Protein AF-A0A094I712-F1 (afdb_monomer_lite)

Foldseek 3Di:
DDFAFDAFPVLVVLLVVLCVPPPVRDPDDQDRGQDTDDQQRVLVLVCVLCVPDPVSDDGDPPDDTDPDDPVSNVVSQV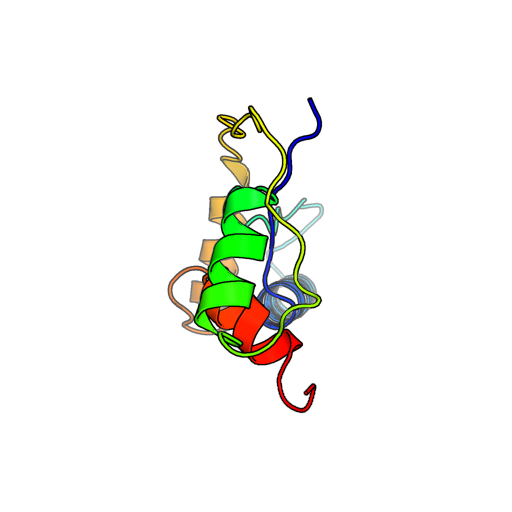SCCVPPVDHGGDDPSRRVNVVCPPPD

Sequence (104 aa):
MLVEWFVDVEDDARIHVAALLDPTLKLERIFAFAAPQNWTDVIGILRKLRPGNKLIPDPPEDEGRDLTEVTLSKRAEELLWSFFGKKGWTNLEASIAAGIEGTD

Structure (mmCIF, N/CA/C/O backbone):
data_AF-A0A094I712-F1
#
_entry.id   AF-A0A094I712-F1
#
loop_
_atom_site.group_PDB
_atom_site.id
_atom_site.type_symbol
_atom_site.label_atom_id
_atom_site.label_alt_id
_atom_site.label_comp_id
_atom_site.label_asym_id
_atom_site.label_entity_id
_atom_site.label_seq_id
_atom_site.pdbx_PDB_ins_code
_atom_site.Cartn_x
_atom_site.Cartn_y
_atom_site.Cartn_z
_atom_site.occupancy
_atom_site.B_iso_or_equiv
_atom_site.auth_seq_id
_atom_site.auth_comp_id
_atom_site.auth_asym_id
_atom_site.auth_atom_id
_atom_site.pdbx_PDB_model_num
ATOM 1 N N . MET A 1 1 ? 1.530 19.797 -6.242 1.00 47.72 1 MET A N 1
ATOM 2 C CA . MET A 1 1 ? 2.191 18.480 -6.181 1.00 47.72 1 MET A CA 1
ATOM 3 C C . MET A 1 1 ? 1.216 17.545 -5.514 1.00 47.72 1 MET A C 1
ATOM 5 O O . MET A 1 1 ? 0.823 17.828 -4.389 1.00 47.72 1 MET A O 1
ATOM 9 N N . LEU A 1 2 ? 0.717 16.557 -6.251 1.00 54.88 2 LEU A N 1
ATOM 10 C CA . LEU A 1 2 ? -0.160 15.545 -5.678 1.00 54.88 2 LEU A CA 1
ATOM 11 C C . LEU A 1 2 ? 0.711 14.594 -4.851 1.00 54.88 2 LEU A C 1
ATOM 13 O O . LEU A 1 2 ? 1.780 14.189 -5.293 1.00 54.88 2 LEU A O 1
ATOM 17 N N . VAL A 1 3 ? 0.268 14.350 -3.626 1.00 59.00 3 VAL A N 1
ATOM 18 C CA . VAL A 1 3 ? 0.802 13.370 -2.674 1.00 59.00 3 VAL A CA 1
ATOM 19 C C . VAL A 1 3 ? 0.423 11.990 -3.210 1.00 59.00 3 VAL A C 1
ATOM 21 O O . VAL A 1 3 ? -0.770 11.738 -3.384 1.00 59.00 3 VAL A O 1
ATOM 24 N N . GLU A 1 4 ? 1.393 11.116 -3.484 1.00 84.50 4 GLU A N 1
ATOM 25 C CA . GLU A 1 4 ? 1.125 9.752 -3.958 1.00 84.50 4 GLU A CA 1
ATOM 26 C C . GLU A 1 4 ? 1.683 8.729 -2.966 1.00 84.50 4 GLU A C 1
ATOM 28 O O . GLU A 1 4 ? 2.881 8.481 -2.862 1.00 84.50 4 GLU A O 1
ATOM 33 N N . TRP A 1 5 ? 0.774 8.143 -2.195 1.00 93.38 5 TRP A N 1
ATOM 34 C CA . TRP A 1 5 ? 1.040 7.010 -1.320 1.00 93.38 5 TRP A CA 1
ATOM 35 C C . TRP A 1 5 ? 0.294 5.804 -1.862 1.00 93.38 5 TRP A C 1
ATOM 37 O O . TRP A 1 5 ? -0.795 5.950 -2.419 1.00 93.38 5 TRP A O 1
ATOM 47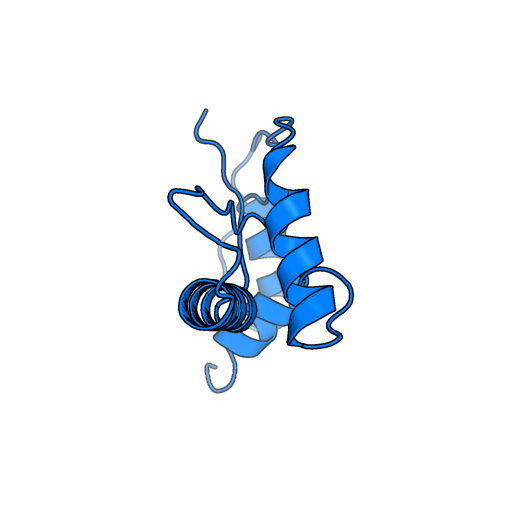 N N . PHE A 1 6 ? 0.857 4.617 -1.671 1.00 95.56 6 PHE A N 1
ATOM 48 C CA . PHE A 1 6 ? 0.160 3.375 -1.986 1.00 95.56 6 PHE A CA 1
ATOM 49 C C . PHE A 1 6 ? -0.284 2.656 -0.715 1.00 95.56 6 PHE A C 1
ATOM 51 O O . PHE A 1 6 ? 0.185 2.932 0.393 1.00 95.56 6 PHE A O 1
ATOM 58 N N . VAL A 1 7 ? -1.166 1.686 -0.912 1.00 97.62 7 VAL A N 1
ATOM 59 C CA . VAL A 1 7 ? -1.463 0.630 0.045 1.00 97.62 7 VAL A CA 1
ATOM 60 C C . VAL A 1 7 ? -1.752 -0.643 -0.733 1.00 97.62 7 VAL A C 1
ATOM 62 O O . VAL A 1 7 ? -2.306 -0.598 -1.831 1.00 97.62 7 VAL A O 1
ATOM 65 N N . ASP A 1 8 ? -1.336 -1.774 -0.179 1.00 98.44 8 ASP A N 1
ATOM 66 C CA . ASP A 1 8 ? -1.678 -3.078 -0.727 1.00 98.44 8 ASP A CA 1
ATOM 67 C C . ASP A 1 8 ? -3.152 -3.414 -0.460 1.00 98.44 8 ASP A C 1
ATOM 69 O O . ASP A 1 8 ? -3.663 -3.179 0.637 1.00 98.44 8 ASP A O 1
ATOM 73 N N . VAL A 1 9 ? -3.837 -3.982 -1.454 1.00 97.69 9 VAL A N 1
ATOM 74 C CA . VAL A 1 9 ? -5.286 -4.227 -1.380 1.00 97.69 9 VAL A CA 1
ATOM 75 C C . VAL A 1 9 ? -5.670 -5.202 -0.265 1.00 97.69 9 VAL A C 1
ATOM 77 O O . VAL A 1 9 ? -6.730 -5.051 0.343 1.00 97.69 9 VAL A O 1
ATOM 80 N N . GLU A 1 10 ? -4.822 -6.182 0.058 1.00 98.25 10 GLU A N 1
ATOM 81 C CA . GLU A 1 10 ? -5.125 -7.095 1.158 1.00 98.25 10 GLU A CA 1
ATOM 82 C C . GLU A 1 10 ? -4.939 -6.423 2.519 1.00 98.25 10 GLU A C 1
ATOM 84 O O . GLU A 1 10 ? -5.674 -6.720 3.461 1.00 98.25 10 GLU A O 1
ATOM 89 N N . ASP A 1 11 ? -3.962 -5.526 2.645 1.00 98.25 11 ASP A N 1
ATOM 90 C CA . ASP A 1 11 ? -3.760 -4.755 3.871 1.00 98.25 11 ASP A CA 1
ATOM 91 C C . ASP A 1 11 ? -4.903 -3.763 4.101 1.00 98.25 11 ASP A C 1
ATOM 93 O O . ASP A 1 11 ? -5.410 -3.676 5.222 1.00 98.25 11 ASP A O 1
ATOM 97 N N . ASP A 1 12 ? -5.384 -3.101 3.048 1.00 98.12 12 ASP A N 1
ATOM 98 C CA . ASP A 1 12 ? -6.577 -2.253 3.129 1.00 98.12 12 ASP A CA 1
ATOM 99 C C . ASP A 1 12 ? -7.826 -3.066 3.518 1.00 98.12 12 ASP A C 1
ATOM 101 O O . ASP A 1 12 ? -8.585 -2.677 4.413 1.00 98.12 12 ASP A O 1
ATOM 105 N N . ALA A 1 13 ? -8.007 -4.261 2.944 1.00 98.31 13 ALA A N 1
ATOM 106 C CA . ALA A 1 13 ? -9.097 -5.161 3.322 1.00 98.31 13 ALA A CA 1
ATOM 107 C C . ALA A 1 13 ? -9.013 -5.596 4.797 1.00 98.31 13 ALA A C 1
ATOM 109 O O . ALA A 1 13 ? -10.020 -5.574 5.512 1.00 98.31 13 ALA A O 1
ATOM 110 N N . ARG A 1 14 ? -7.816 -5.948 5.287 1.00 98.12 14 ARG A N 1
ATOM 111 C CA . ARG A 1 14 ? -7.582 -6.279 6.704 1.00 98.12 14 ARG A CA 1
ATOM 112 C C . ARG A 1 14 ? -7.968 -5.118 7.614 1.00 98.12 14 ARG A C 1
ATOM 114 O O . ARG A 1 14 ? -8.634 -5.340 8.623 1.00 98.12 14 ARG A O 1
ATOM 121 N N . ILE A 1 15 ? -7.619 -3.888 7.248 1.00 97.69 15 ILE A N 1
ATOM 122 C CA . ILE A 1 15 ? -7.976 -2.694 8.024 1.00 97.69 15 ILE A CA 1
ATOM 123 C C . ILE A 1 15 ? -9.488 -2.517 8.111 1.00 97.69 15 ILE A C 1
ATOM 125 O O . ILE A 1 15 ? -10.001 -2.283 9.203 1.00 97.69 15 ILE A O 1
ATOM 129 N N . HIS A 1 16 ? -10.215 -2.689 7.007 1.00 97.81 16 HIS A N 1
ATOM 130 C CA . HIS A 1 16 ? -11.678 -2.623 7.021 1.00 97.81 16 HIS A CA 1
ATOM 131 C C . HIS A 1 16 ? -12.297 -3.700 7.923 1.00 97.81 16 HIS A C 1
ATOM 133 O O . HIS A 1 16 ? -13.237 -3.420 8.668 1.00 97.81 16 HIS A O 1
ATOM 139 N N . VAL A 1 17 ? -11.750 -4.919 7.912 1.00 98.06 17 VAL A N 1
ATOM 140 C CA . VAL A 1 17 ? -12.197 -6.004 8.798 1.00 98.06 17 VAL A CA 1
ATOM 141 C C . VAL A 1 17 ? -11.908 -5.681 10.268 1.00 98.06 17 VAL A C 1
ATOM 143 O O . VAL A 1 17 ? -12.792 -5.857 11.104 1.00 98.06 17 VAL A O 1
ATOM 146 N N . ALA A 1 18 ? -10.721 -5.163 10.597 1.00 96.62 18 ALA A N 1
ATOM 147 C CA . ALA A 1 18 ? -10.401 -4.723 11.956 1.00 96.62 18 ALA A CA 1
ATOM 148 C C . ALA A 1 18 ? -11.326 -3.583 12.413 1.00 96.62 18 ALA A C 1
ATOM 150 O O . ALA A 1 18 ? -11.883 -3.647 13.504 1.00 96.62 18 ALA A O 1
ATOM 151 N N . ALA A 1 19 ? -11.564 -2.589 11.552 1.00 95.44 19 ALA A N 1
ATOM 152 C CA . ALA A 1 19 ? -12.468 -1.471 11.817 1.00 95.44 19 ALA A CA 1
ATOM 153 C C . ALA A 1 19 ? -13.910 -1.915 12.095 1.00 95.44 19 ALA A C 1
ATOM 155 O O . ALA A 1 19 ? -14.591 -1.319 12.926 1.00 95.44 19 ALA A O 1
ATOM 156 N N . LEU A 1 20 ? -14.371 -2.965 11.413 1.00 96.56 20 LEU A N 1
ATOM 157 C CA . LEU A 1 20 ? -15.703 -3.528 11.609 1.00 96.56 20 LEU A CA 1
ATOM 158 C C . LEU A 1 20 ? -15.823 -4.328 12.915 1.00 96.56 20 LEU A C 1
ATOM 160 O O . LEU A 1 20 ? -16.883 -4.323 13.540 1.00 96.56 20 LEU A O 1
ATOM 164 N N . LEU A 1 21 ? -14.772 -5.058 13.292 1.00 96.94 21 LEU A N 1
ATOM 165 C CA . LEU A 1 21 ? -14.823 -6.047 14.371 1.00 96.94 21 LEU A CA 1
ATOM 166 C C . LEU A 1 21 ? -14.299 -5.536 15.716 1.00 96.94 21 LEU A C 1
ATOM 168 O O . LEU A 1 21 ? -14.643 -6.124 16.741 1.00 96.94 21 LEU A O 1
ATOM 172 N N . ASP A 1 22 ? -13.492 -4.476 15.747 1.00 94.94 22 ASP A N 1
ATOM 173 C CA . ASP A 1 22 ? -12.996 -3.891 16.992 1.00 94.94 22 ASP A CA 1
ATOM 174 C C . ASP A 1 22 ? -14.069 -3.005 17.651 1.00 94.94 22 ASP A C 1
ATOM 176 O O . ASP A 1 22 ? -14.334 -1.894 17.183 1.00 94.94 22 ASP A O 1
ATOM 180 N N . PRO A 1 23 ? -14.667 -3.419 18.785 1.00 93.88 23 PRO A N 1
ATOM 181 C CA . PRO A 1 23 ? -15.684 -2.612 19.456 1.00 93.88 23 PRO A CA 1
ATOM 182 C C . PRO A 1 23 ? -15.122 -1.318 20.071 1.00 93.88 23 PRO A C 1
ATOM 184 O O . PRO A 1 23 ? -15.899 -0.461 20.513 1.00 93.88 23 PRO A O 1
ATOM 187 N N . THR A 1 24 ? -13.795 -1.181 20.158 1.00 93.44 24 THR A N 1
ATOM 188 C CA . THR A 1 24 ? -13.119 0.012 20.680 1.00 93.44 24 THR A CA 1
ATOM 189 C C . THR A 1 24 ? -12.966 1.108 19.626 1.00 93.44 24 THR A C 1
ATOM 191 O O . THR A 1 24 ? -12.866 2.279 19.995 1.00 93.44 24 THR A O 1
ATOM 194 N N . LEU A 1 25 ? -13.036 0.768 18.334 1.00 93.06 25 LEU A N 1
ATOM 195 C CA . LEU A 1 25 ? -12.944 1.723 17.232 1.00 93.06 25 LEU A CA 1
ATOM 196 C C . LEU A 1 25 ? -14.279 2.442 17.024 1.00 93.06 25 LEU A C 1
ATOM 198 O O . LEU A 1 25 ? -15.282 1.851 16.626 1.00 93.06 25 LEU A O 1
ATOM 202 N N . LYS A 1 26 ? -14.308 3.750 17.303 1.00 93.38 26 LYS A N 1
ATOM 203 C CA . LYS A 1 26 ? -15.512 4.582 17.167 1.00 93.38 26 LYS A CA 1
ATOM 204 C C . LYS A 1 26 ? -15.161 5.952 16.610 1.00 93.38 26 LYS A C 1
ATOM 206 O O . LYS A 1 26 ? -14.375 6.672 17.214 1.00 93.38 26 LYS A O 1
ATOM 211 N N . LEU A 1 27 ? -15.811 6.325 15.502 1.00 93.31 27 LEU A N 1
ATOM 212 C CA . LEU A 1 27 ? -15.655 7.637 14.852 1.00 93.31 27 LEU A CA 1
ATOM 213 C C . LEU A 1 27 ? -14.188 7.984 14.526 1.00 93.31 27 LEU A C 1
ATOM 215 O O . LEU A 1 27 ? -13.787 9.146 14.573 1.00 93.31 27 LEU A O 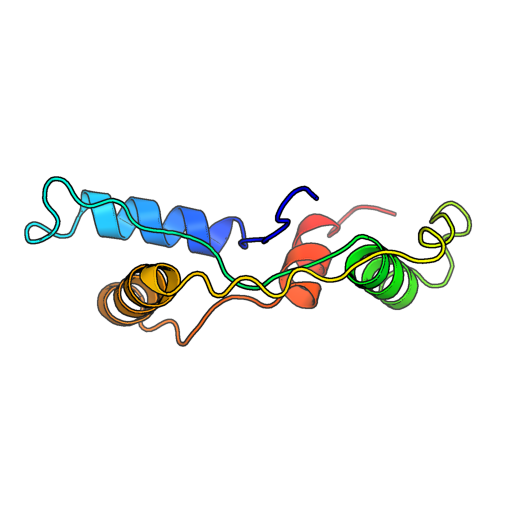1
ATOM 219 N N . GLU A 1 28 ? -13.390 6.972 14.196 1.00 94.62 28 GLU A N 1
ATOM 220 C CA . GLU A 1 28 ? -11.965 7.113 13.918 1.00 94.62 28 GLU A CA 1
ATOM 221 C C . GLU A 1 28 ? -11.703 7.116 12.409 1.00 94.62 28 GLU A C 1
ATOM 223 O O . GLU A 1 28 ? -12.312 6.359 11.653 1.00 94.62 28 GLU A O 1
ATOM 228 N N . ARG A 1 29 ? -10.781 7.972 11.961 1.00 94.75 29 ARG A N 1
ATOM 229 C CA . ARG A 1 29 ? -10.261 7.942 10.591 1.00 94.75 29 ARG A CA 1
ATOM 230 C C . ARG A 1 29 ? -8.965 7.145 10.591 1.00 94.75 29 ARG A C 1
ATOM 232 O O . ARG A 1 29 ? -7.979 7.603 11.161 1.00 94.75 29 ARG A O 1
ATOM 239 N N . ILE A 1 30 ? -8.970 5.996 9.928 1.00 95.81 30 ILE A N 1
ATOM 240 C CA . ILE A 1 30 ? -7.805 5.115 9.828 1.00 95.81 30 ILE A CA 1
ATOM 241 C C . ILE A 1 30 ? -7.121 5.379 8.488 1.00 95.81 30 ILE A C 1
ATOM 243 O O . ILE A 1 30 ? -7.746 5.298 7.433 1.00 95.81 30 ILE A O 1
ATOM 247 N N . PHE A 1 31 ? -5.845 5.750 8.535 1.00 95.75 31 PHE A N 1
ATOM 248 C CA . PHE A 1 31 ? -5.079 6.135 7.357 1.00 95.75 31 PHE A CA 1
ATOM 249 C C . PHE A 1 31 ? -4.307 4.915 6.850 1.00 95.75 31 PHE A C 1
ATOM 251 O O . PHE A 1 31 ? -3.207 4.638 7.312 1.00 95.75 31 PHE A O 1
ATOM 258 N N . ALA A 1 32 ? -4.875 4.205 5.877 1.00 96.19 32 ALA A N 1
ATOM 259 C CA . ALA A 1 32 ? -4.222 3.091 5.195 1.00 96.19 32 ALA A CA 1
ATOM 260 C C . ALA A 1 32 ? -3.182 3.601 4.173 1.00 96.19 32 ALA A C 1
ATOM 262 O O . ALA A 1 32 ? -3.418 3.605 2.972 1.00 96.19 32 ALA A O 1
ATOM 263 N N . PHE A 1 33 ? -2.058 4.122 4.668 1.00 95.94 33 PHE A N 1
ATOM 264 C CA . PHE A 1 33 ? -0.997 4.750 3.872 1.00 95.94 33 PHE A CA 1
ATOM 265 C C . PHE A 1 33 ? 0.318 4.005 4.130 1.00 95.94 33 PHE A C 1
ATOM 267 O O . PHE A 1 33 ? 0.963 4.248 5.149 1.00 95.94 33 PHE A O 1
ATOM 274 N N . ALA A 1 34 ? 0.718 3.098 3.233 1.00 96.12 34 ALA A N 1
ATOM 275 C CA . ALA A 1 34 ? 1.852 2.204 3.471 1.00 96.12 34 ALA A CA 1
ATOM 276 C C . ALA A 1 34 ? 3.207 2.909 3.338 1.00 96.12 34 ALA A C 1
ATOM 278 O O . ALA A 1 34 ? 4.029 2.881 4.253 1.00 96.12 34 ALA A O 1
ATOM 279 N N . ALA A 1 35 ? 3.444 3.542 2.190 1.00 94.38 35 ALA A N 1
ATOM 280 C CA . ALA A 1 35 ? 4.630 4.351 1.934 1.00 94.38 35 ALA A CA 1
ATOM 281 C C . ALA A 1 35 ? 4.402 5.296 0.736 1.00 94.38 35 ALA A C 1
ATOM 283 O O . ALA A 1 35 ? 3.525 5.030 -0.096 1.00 94.38 35 ALA A O 1
ATOM 284 N N . PRO A 1 36 ? 5.178 6.392 0.633 1.00 93.62 36 PRO A N 1
ATOM 285 C CA . PRO A 1 36 ? 5.171 7.250 -0.545 1.00 93.62 36 PRO A CA 1
ATOM 286 C C . PRO A 1 36 ? 5.762 6.505 -1.748 1.00 93.62 36 PRO A C 1
ATOM 288 O O . PRO A 1 36 ? 6.731 5.752 -1.607 1.00 93.62 36 PRO A O 1
ATOM 291 N N . GLN A 1 37 ? 5.200 6.745 -2.928 1.00 92.50 37 GLN A N 1
ATOM 292 C CA . GLN A 1 37 ? 5.656 6.191 -4.202 1.00 92.50 37 GLN A CA 1
ATOM 293 C C . GLN A 1 37 ? 5.663 7.270 -5.287 1.00 92.50 37 GLN A C 1
ATOM 295 O O . GLN A 1 37 ? 5.097 8.348 -5.106 1.00 92.50 37 GLN A O 1
ATOM 300 N N . ASN A 1 38 ? 6.327 6.980 -6.398 1.00 92.75 38 ASN A N 1
ATOM 301 C CA . ASN A 1 38 ? 6.209 7.748 -7.629 1.00 92.75 38 ASN A CA 1
ATOM 302 C C . ASN A 1 38 ? 6.307 6.819 -8.855 1.00 92.75 38 ASN A C 1
ATOM 304 O O . ASN A 1 38 ? 6.621 5.627 -8.729 1.00 92.75 38 ASN A O 1
ATOM 308 N N . TRP A 1 39 ? 6.073 7.347 -10.058 1.00 93.50 39 TRP A N 1
ATOM 309 C CA . TRP A 1 39 ? 6.111 6.540 -11.278 1.00 93.50 39 TRP A CA 1
ATOM 310 C C . TRP A 1 39 ? 7.489 5.960 -11.564 1.00 93.50 39 TRP A C 1
ATOM 312 O O . TRP A 1 39 ? 7.577 4.865 -12.117 1.00 93.50 39 TRP A O 1
ATOM 322 N N . THR A 1 40 ? 8.559 6.637 -11.156 1.00 94.44 40 THR A N 1
ATOM 323 C CA . THR A 1 40 ? 9.929 6.126 -11.242 1.00 94.44 40 THR A CA 1
ATOM 324 C C . THR A 1 40 ? 10.082 4.821 -10.458 1.00 94.44 40 THR A C 1
ATOM 326 O O . THR A 1 40 ? 10.604 3.844 -11.003 1.00 94.44 40 THR A O 1
ATOM 329 N N . ASP A 1 41 ? 9.571 4.768 -9.224 1.00 95.19 41 ASP A N 1
ATOM 330 C CA . ASP A 1 41 ? 9.570 3.566 -8.385 1.00 95.19 41 ASP A CA 1
ATOM 331 C C . ASP A 1 41 ? 8.738 2.445 -9.051 1.00 95.19 41 ASP A C 1
ATOM 333 O O . ASP A 1 41 ? 9.223 1.321 -9.222 1.00 95.19 41 ASP A O 1
ATOM 337 N N . VAL A 1 42 ? 7.515 2.753 -9.506 1.00 95.94 42 VAL A N 1
ATOM 338 C CA . VAL A 1 42 ? 6.592 1.787 -10.140 1.00 95.94 42 VAL A CA 1
ATOM 339 C C . VAL A 1 42 ? 7.163 1.212 -11.440 1.00 95.94 42 VAL A C 1
ATOM 341 O O . VAL A 1 42 ? 7.202 -0.006 -11.621 1.00 95.94 42 VAL A O 1
ATOM 344 N N . ILE A 1 43 ? 7.637 2.063 -12.351 1.00 96.69 43 ILE A N 1
ATOM 345 C CA . ILE A 1 43 ? 8.203 1.656 -13.646 1.00 96.69 43 ILE A CA 1
ATOM 346 C C . ILE A 1 43 ? 9.489 0.855 -13.442 1.00 96.69 43 ILE A C 1
ATOM 348 O O . ILE A 1 43 ? 9.692 -0.158 -14.117 1.00 96.69 43 ILE A O 1
ATOM 352 N N . GLY A 1 44 ? 10.340 1.257 -12.494 1.00 96.69 44 GLY A N 1
ATOM 353 C CA . GLY A 1 44 ? 11.545 0.512 -12.131 1.00 96.69 44 GLY A CA 1
ATOM 354 C C . GLY A 1 44 ? 11.224 -0.911 -11.669 1.00 96.69 44 GLY A C 1
ATOM 355 O O . GLY A 1 44 ? 11.834 -1.873 -12.147 1.00 96.69 44 GLY A O 1
ATOM 356 N N . ILE A 1 45 ? 10.217 -1.060 -10.805 1.00 97.81 45 ILE A N 1
ATOM 357 C CA . ILE A 1 45 ? 9.726 -2.363 -10.343 1.00 97.81 45 ILE A CA 1
ATOM 358 C C . ILE A 1 45 ? 9.153 -3.180 -11.507 1.00 97.81 45 ILE A C 1
ATOM 360 O O . ILE A 1 45 ? 9.530 -4.339 -11.680 1.00 97.81 45 ILE A O 1
ATOM 364 N N . LEU A 1 46 ? 8.297 -2.598 -12.350 1.00 97.31 46 LEU A N 1
ATOM 365 C CA . LEU A 1 46 ? 7.710 -3.305 -13.494 1.00 97.31 46 LEU A CA 1
ATOM 366 C C . LEU A 1 46 ? 8.784 -3.807 -14.469 1.00 97.31 46 LEU A C 1
ATOM 368 O O . LEU A 1 46 ? 8.732 -4.959 -14.897 1.00 97.31 46 LEU A O 1
ATOM 372 N N . ARG A 1 47 ? 9.804 -2.994 -14.770 1.00 96.81 47 ARG A N 1
ATOM 373 C CA . ARG A 1 47 ? 10.942 -3.398 -15.618 1.00 96.81 47 ARG A CA 1
ATOM 374 C C . ARG A 1 47 ? 11.761 -4.519 -14.987 1.00 96.81 47 ARG A C 1
ATOM 376 O O . ARG A 1 47 ? 12.183 -5.430 -15.694 1.00 96.81 47 ARG A O 1
ATOM 383 N N . LYS A 1 48 ? 11.957 -4.487 -13.667 1.00 97.25 48 LYS A N 1
ATOM 384 C CA . LYS A 1 48 ? 12.614 -5.571 -12.922 1.00 97.25 48 LYS A CA 1
ATOM 385 C C . LYS A 1 48 ? 11.811 -6.874 -13.001 1.00 97.25 48 LYS A C 1
ATOM 387 O O . LYS A 1 48 ? 12.398 -7.932 -13.207 1.00 97.25 48 LYS A O 1
ATOM 392 N N . LEU A 1 49 ? 10.487 -6.801 -12.859 1.00 96.81 49 LEU A N 1
ATOM 393 C CA . LEU A 1 49 ? 9.587 -7.961 -12.860 1.00 96.81 49 LEU A CA 1
ATOM 394 C C . LEU A 1 49 ? 9.269 -8.500 -14.266 1.00 96.81 49 LEU A C 1
ATOM 396 O O . LEU A 1 49 ? 8.881 -9.662 -14.402 1.00 96.81 49 LEU A O 1
ATOM 400 N N . ARG A 1 50 ? 9.407 -7.676 -15.312 1.00 95.81 50 ARG A N 1
ATOM 401 C CA . ARG A 1 50 ? 9.145 -8.015 -16.723 1.00 95.81 50 ARG A CA 1
ATOM 402 C C . ARG A 1 50 ? 10.228 -7.432 -17.649 1.00 95.81 50 ARG A C 1
ATOM 404 O O . ARG A 1 50 ? 9.925 -6.615 -18.518 1.00 95.81 50 ARG A O 1
ATOM 411 N N . PRO A 1 51 ? 11.493 -7.883 -17.546 1.00 94.81 51 PRO A N 1
ATOM 412 C CA . PRO A 1 51 ? 12.614 -7.283 -18.282 1.00 94.81 51 PRO A CA 1
ATOM 413 C C . PRO A 1 51 ? 12.507 -7.409 -19.811 1.00 94.81 51 PRO A C 1
ATOM 415 O O . PRO A 1 51 ? 13.149 -6.657 -20.540 1.00 94.81 51 PRO A O 1
ATOM 418 N N . GLY A 1 52 ? 11.706 -8.354 -20.315 1.00 94.06 52 GLY A N 1
ATOM 419 C CA . GLY A 1 52 ? 11.457 -8.531 -21.749 1.00 94.06 52 GLY A CA 1
ATOM 420 C C . GLY A 1 52 ? 10.344 -7.648 -22.324 1.00 94.06 52 GLY A C 1
ATOM 421 O O . GLY A 1 52 ? 10.208 -7.572 -23.547 1.00 94.06 52 GLY A O 1
ATOM 422 N N . ASN A 1 53 ? 9.545 -6.986 -21.480 1.00 94.31 53 ASN A N 1
ATOM 423 C CA . ASN A 1 53 ? 8.397 -6.209 -21.930 1.00 94.31 53 ASN A CA 1
ATOM 424 C C . ASN A 1 53 ? 8.831 -4.800 -22.372 1.00 94.31 53 ASN A C 1
ATOM 426 O O . ASN A 1 53 ? 9.047 -3.900 -21.563 1.00 94.31 53 ASN A O 1
ATOM 430 N N . LYS A 1 54 ? 8.927 -4.610 -23.693 1.00 94.69 54 LYS A N 1
ATOM 431 C CA . LYS A 1 54 ? 9.322 -3.340 -24.330 1.00 94.69 54 LYS A CA 1
ATOM 432 C C . LYS A 1 54 ? 8.220 -2.275 -24.341 1.00 94.69 54 LYS A C 1
ATOM 434 O O . LYS A 1 54 ? 8.474 -1.169 -24.805 1.00 94.69 54 LYS A O 1
ATOM 439 N N . LEU A 1 55 ? 7.008 -2.608 -23.894 1.00 95.25 55 LEU A N 1
ATOM 440 C CA . LEU A 1 55 ? 5.883 -1.673 -23.828 1.00 95.25 55 LEU A CA 1
ATOM 441 C C . LEU A 1 55 ? 5.886 -0.854 -22.532 1.00 95.25 55 LEU A C 1
ATOM 443 O O . LEU A 1 55 ? 5.141 0.117 -22.439 1.00 95.25 55 LEU A O 1
ATOM 447 N N . ILE A 1 56 ? 6.713 -1.222 -21.545 1.00 95.75 56 ILE A N 1
ATOM 448 C CA . ILE A 1 56 ? 6.849 -0.455 -20.305 1.00 95.75 56 ILE A CA 1
ATOM 449 C C . ILE A 1 56 ? 7.586 0.862 -20.621 1.00 95.75 56 ILE A C 1
ATOM 451 O O . ILE A 1 56 ? 8.769 0.817 -20.989 1.00 95.75 56 ILE A O 1
ATOM 455 N N . PRO A 1 57 ? 6.924 2.028 -20.477 1.00 95.62 57 PRO A N 1
ATOM 456 C CA . PRO A 1 57 ? 7.490 3.316 -20.865 1.00 95.62 57 PRO A CA 1
ATOM 457 C C . PRO A 1 57 ? 8.682 3.699 -19.985 1.00 95.62 57 PRO A C 1
ATOM 459 O O . PRO A 1 57 ? 8.928 3.092 -18.940 1.00 95.62 57 PRO A O 1
ATOM 462 N N . ASP A 1 58 ? 9.439 4.701 -20.426 1.00 95.25 58 ASP A N 1
ATOM 463 C CA . ASP A 1 58 ? 10.437 5.341 -19.573 1.00 95.25 58 ASP A CA 1
ATOM 464 C C . ASP A 1 58 ? 9.763 6.126 -18.441 1.00 95.25 58 ASP A C 1
ATOM 466 O O . ASP A 1 58 ? 8.649 6.632 -18.622 1.00 95.25 58 ASP A O 1
ATOM 470 N N . PRO A 1 59 ? 10.403 6.203 -17.261 1.00 92.69 59 PRO A N 1
ATOM 471 C CA . PRO A 1 59 ? 9.891 7.019 -16.174 1.00 92.69 59 PRO A CA 1
ATOM 472 C C . PRO A 1 59 ? 9.900 8.508 -16.554 1.00 92.69 59 PRO A C 1
ATOM 474 O O . PRO A 1 59 ? 10.724 8.917 -17.378 1.00 92.69 59 PRO A O 1
ATOM 477 N N . PRO A 1 60 ? 9.007 9.328 -15.970 1.00 91.00 60 PRO A N 1
ATOM 478 C CA . PRO A 1 60 ? 9.023 10.771 -16.185 1.00 91.00 60 PRO A CA 1
ATOM 479 C C . PRO A 1 60 ? 10.377 11.390 -15.811 1.00 91.00 60 PRO A C 1
ATOM 481 O O . PRO A 1 60 ? 10.986 11.016 -14.808 1.00 91.00 60 PRO A O 1
ATOM 484 N N . GLU A 1 61 ? 10.835 12.365 -16.597 1.00 89.69 61 GLU A N 1
ATOM 485 C CA . GLU A 1 61 ? 12.008 13.168 -16.241 1.00 89.69 61 GLU A CA 1
ATOM 486 C C . GLU A 1 61 ? 11.679 14.103 -15.064 1.00 89.69 61 GLU A C 1
ATOM 488 O O . GLU A 1 61 ? 10.567 14.627 -14.970 1.00 89.69 61 GLU A O 1
ATOM 493 N N . ASP A 1 62 ? 12.651 14.306 -14.168 1.00 86.12 62 ASP A N 1
ATOM 494 C CA . ASP A 1 62 ? 12.566 15.216 -13.015 1.00 86.12 62 ASP A CA 1
ATOM 495 C C . ASP A 1 62 ? 11.349 14.995 -12.095 1.00 86.12 62 ASP A C 1
ATOM 497 O O . ASP A 1 62 ? 10.784 15.935 -11.522 1.00 86.12 62 ASP A O 1
ATOM 501 N N . GLU A 1 63 ? 10.940 13.737 -11.917 1.00 87.88 63 GLU A N 1
ATOM 502 C CA . GLU A 1 63 ? 9.831 13.406 -11.030 1.00 87.88 63 GLU A CA 1
ATOM 503 C C . GLU A 1 63 ? 10.173 13.715 -9.561 1.00 87.88 63 GLU A C 1
ATOM 505 O O . GLU A 1 63 ? 11.117 13.176 -8.976 1.00 87.88 63 GLU A O 1
ATOM 510 N N . GLY A 1 64 ? 9.379 14.594 -8.946 1.00 84.88 64 GLY A N 1
ATOM 511 C CA . GLY A 1 64 ? 9.508 14.923 -7.530 1.00 84.88 64 GLY A CA 1
ATOM 512 C C . GLY A 1 64 ? 9.200 13.729 -6.623 1.00 84.88 64 GLY A C 1
ATOM 513 O O . GLY A 1 64 ? 8.492 12.796 -7.002 1.00 84.88 64 GLY A O 1
ATOM 514 N N . ARG A 1 65 ? 9.702 13.778 -5.386 1.00 86.12 65 ARG A N 1
ATOM 515 C CA . ARG A 1 65 ? 9.352 12.806 -4.345 1.00 86.12 65 ARG A CA 1
ATOM 516 C C . ARG A 1 65 ? 8.477 13.457 -3.292 1.00 86.12 65 ARG A C 1
ATOM 518 O O . ARG A 1 65 ? 8.742 14.581 -2.868 1.00 86.12 65 ARG A O 1
ATOM 525 N N . ASP A 1 66 ? 7.459 12.728 -2.855 1.00 83.94 66 ASP A N 1
ATOM 526 C CA . ASP A 1 66 ? 6.681 13.144 -1.702 1.00 83.94 66 ASP A CA 1
ATOM 527 C C . ASP A 1 66 ? 7.526 13.029 -0.425 1.00 83.94 66 ASP A C 1
ATOM 529 O O . ASP A 1 66 ? 8.087 11.976 -0.117 1.00 83.94 66 ASP A O 1
ATOM 533 N N . LEU A 1 67 ? 7.634 14.144 0.295 1.00 85.81 67 LEU A N 1
ATOM 534 C CA . LEU A 1 67 ? 8.352 14.265 1.566 1.00 85.81 67 LEU A CA 1
ATOM 535 C C . LEU A 1 67 ? 7.391 14.402 2.754 1.00 85.81 67 LEU A C 1
ATOM 537 O O . LEU A 1 67 ? 7.824 14.645 3.880 1.00 85.81 67 LEU A O 1
ATOM 541 N N . THR A 1 68 ? 6.086 14.298 2.503 1.00 88.25 68 THR A N 1
ATOM 542 C CA . THR A 1 68 ? 5.055 14.355 3.534 1.00 88.25 68 THR A CA 1
ATOM 543 C C . THR A 1 68 ? 5.192 13.157 4.459 1.00 88.25 68 THR A C 1
ATOM 545 O O . THR A 1 68 ? 5.376 12.031 4.009 1.00 88.25 68 THR A O 1
ATOM 548 N N . GLU A 1 69 ? 5.040 13.384 5.759 1.00 87.38 69 GLU A N 1
ATOM 549 C CA . GLU A 1 69 ? 4.923 12.316 6.746 1.00 87.38 69 GLU A CA 1
ATOM 550 C C . GLU A 1 69 ? 3.454 12.168 7.163 1.00 87.38 69 GLU A C 1
ATOM 552 O O . GLU A 1 69 ? 2.869 13.070 7.768 1.00 87.38 69 GLU A O 1
ATOM 557 N N . VAL A 1 70 ? 2.836 11.024 6.850 1.00 90.44 70 VAL A 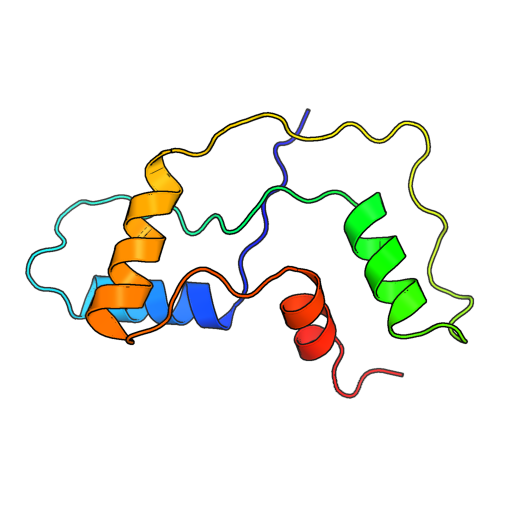N 1
ATOM 558 C CA . VAL A 1 70 ? 1.460 10.714 7.270 1.00 90.44 70 VAL A CA 1
ATOM 559 C C . VAL A 1 70 ? 1.500 10.022 8.631 1.00 90.44 70 VAL A C 1
ATOM 561 O O . VAL A 1 70 ? 1.366 8.807 8.743 1.00 90.44 70 VAL A O 1
ATOM 564 N N . THR A 1 71 ? 1.675 10.803 9.697 1.00 89.25 71 THR A N 1
ATOM 565 C CA . THR A 1 71 ? 1.819 10.284 11.075 1.00 89.25 71 THR A CA 1
ATOM 566 C C . THR A 1 71 ? 0.637 9.425 11.544 1.00 89.25 71 THR A C 1
ATOM 568 O O . THR A 1 71 ? 0.809 8.531 12.372 1.00 89.25 71 THR A O 1
ATOM 571 N N . LEU A 1 72 ? -0.559 9.643 10.983 1.00 92.06 72 LEU A N 1
ATOM 572 C CA . LEU A 1 72 ? -1.765 8.857 11.269 1.00 92.06 72 LEU A CA 1
ATOM 573 C C . LEU A 1 72 ? -1.731 7.432 10.680 1.00 92.06 72 LEU A C 1
ATOM 575 O O . LEU A 1 72 ? -2.530 6.599 11.103 1.00 92.06 72 LEU A O 1
ATOM 579 N N . SER A 1 73 ? -0.805 7.125 9.761 1.00 93.94 73 SER A N 1
ATOM 580 C CA . SER A 1 73 ? -0.622 5.775 9.196 1.00 93.94 73 SER A CA 1
ATOM 581 C C . SER A 1 73 ? -0.273 4.736 10.262 1.00 93.94 73 SER A C 1
ATOM 583 O O . SER A 1 73 ? -0.784 3.615 10.251 1.00 93.94 73 SER A O 1
ATOM 585 N N . LYS A 1 74 ? 0.505 5.146 11.270 1.00 94.38 74 LYS A N 1
ATOM 586 C CA . LYS A 1 74 ? 0.945 4.274 12.363 1.00 94.38 74 LYS A CA 1
ATOM 587 C C . LYS A 1 74 ? -0.217 3.564 13.062 1.00 94.38 74 LYS A C 1
ATOM 589 O O . LYS A 1 74 ? -0.092 2.413 13.470 1.00 94.38 74 LYS A O 1
ATOM 594 N N . ARG A 1 75 ? -1.368 4.231 13.168 1.00 95.12 75 ARG A N 1
ATOM 595 C CA . ARG A 1 75 ? -2.565 3.657 13.780 1.00 95.12 75 ARG A CA 1
ATOM 596 C C . ARG A 1 75 ? -3.124 2.475 12.983 1.00 95.12 75 ARG A C 1
ATOM 598 O O . ARG A 1 75 ? -3.597 1.509 13.572 1.00 95.12 75 ARG A O 1
ATOM 605 N N . ALA A 1 76 ? -3.044 2.525 11.658 1.00 96.38 76 ALA A N 1
ATOM 606 C CA . ALA A 1 76 ? -3.459 1.424 10.800 1.00 96.38 76 ALA A CA 1
ATOM 607 C C . ALA A 1 76 ? -2.495 0.225 10.903 1.00 96.38 76 ALA A C 1
ATOM 609 O O . ALA A 1 76 ? -2.946 -0.916 10.979 1.00 96.38 76 ALA A O 1
ATOM 610 N N . GLU A 1 77 ? 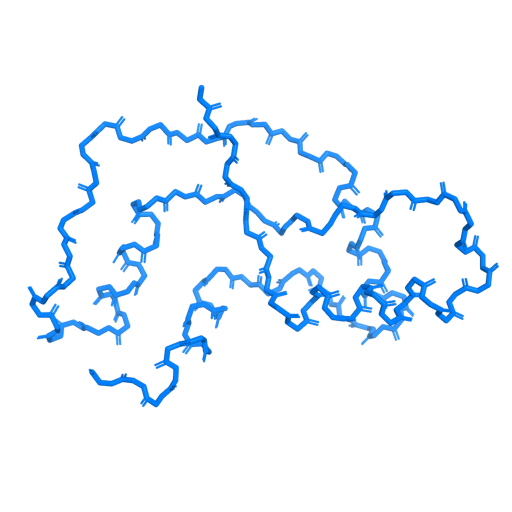-1.185 0.471 11.017 1.00 96.44 77 GLU A N 1
ATOM 611 C CA . GLU A 1 77 ? -0.193 -0.587 11.282 1.00 96.44 77 GLU A CA 1
ATOM 612 C C . GLU A 1 77 ? -0.420 -1.288 12.623 1.00 96.44 77 GLU A C 1
ATOM 614 O O . GLU A 1 77 ? -0.300 -2.510 12.721 1.00 96.44 77 GLU A O 1
ATOM 619 N N . GLU A 1 78 ? -0.777 -0.531 13.663 1.00 95.81 78 GLU A N 1
ATOM 620 C CA . GLU A 1 78 ? -1.123 -1.094 14.971 1.00 95.81 78 GLU A CA 1
ATOM 621 C C . GLU A 1 78 ? -2.329 -2.035 14.885 1.00 95.81 78 GLU A C 1
ATOM 623 O O . GLU A 1 78 ? -2.325 -3.074 15.544 1.00 95.81 78 GLU A O 1
ATOM 628 N N . LEU A 1 79 ? -3.330 -1.707 14.059 1.00 96.69 79 LEU A N 1
ATOM 629 C CA . LEU A 1 79 ? -4.489 -2.571 13.817 1.00 96.69 79 LEU A CA 1
ATOM 630 C C . LEU A 1 79 ? -4.113 -3.832 13.035 1.00 96.69 79 LEU A C 1
ATOM 632 O O . LEU A 1 79 ? -4.545 -4.923 13.401 1.00 96.69 79 LEU A O 1
ATOM 636 N N . LEU A 1 80 ? -3.269 -3.718 12.005 1.00 97.44 80 LEU A N 1
ATOM 637 C CA . LEU A 1 80 ? -2.739 -4.885 11.287 1.00 97.44 80 LEU A CA 1
ATOM 638 C C . LEU A 1 80 ? -2.013 -5.847 12.238 1.00 97.44 80 LEU A C 1
ATOM 640 O O . LEU A 1 80 ? -2.201 -7.066 12.164 1.00 97.44 80 LEU A O 1
ATOM 644 N N . TRP A 1 81 ? -1.232 -5.302 13.170 1.00 97.31 81 TRP A N 1
ATOM 645 C CA . TRP A 1 81 ? -0.552 -6.094 14.184 1.00 97.31 81 TRP A CA 1
ATOM 646 C C . TRP A 1 81 ? -1.525 -6.717 15.188 1.00 97.31 81 TRP A C 1
ATOM 648 O O . TRP A 1 81 ? -1.478 -7.926 15.408 1.00 97.31 81 TRP A O 1
ATOM 658 N N . SER A 1 82 ? -2.407 -5.926 15.800 1.00 96.19 82 SER A N 1
ATOM 659 C CA . SER A 1 82 ? -3.258 -6.397 16.896 1.00 96.19 82 SER A CA 1
ATOM 660 C C . SER A 1 82 ? -4.328 -7.394 16.446 1.00 96.19 82 SER A C 1
ATOM 662 O O . SER A 1 82 ? -4.617 -8.331 17.188 1.00 96.19 82 SER A O 1
ATOM 664 N N . PHE A 1 83 ? -4.883 -7.233 15.239 1.00 96.31 83 PHE A N 1
ATOM 665 C CA . PHE A 1 83 ? -5.929 -8.116 14.711 1.00 96.31 83 PHE A CA 1
ATOM 666 C C . PHE A 1 83 ? -5.390 -9.321 13.945 1.00 96.31 83 PHE A C 1
ATOM 668 O O . PHE A 1 83 ? -5.969 -10.403 14.032 1.00 96.31 83 PHE A O 1
ATOM 675 N N . PHE A 1 84 ? -4.307 -9.151 13.182 1.00 96.56 84 PHE A N 1
ATOM 676 C CA . PHE A 1 84 ? -3.836 -10.176 12.242 1.00 96.56 84 PHE A CA 1
ATOM 677 C C . PHE A 1 84 ? -2.428 -10.691 12.547 1.00 96.56 84 PHE A C 1
ATOM 679 O O . PHE A 1 84 ? -1.941 -11.571 11.840 1.00 96.56 84 PHE A O 1
ATOM 686 N N . GLY A 1 85 ? -1.740 -10.146 13.557 1.00 97.12 85 GLY A N 1
ATOM 687 C CA . GLY A 1 85 ? -0.334 -10.464 13.826 1.00 97.12 85 GLY A CA 1
ATOM 688 C C . GLY A 1 85 ? 0.602 -10.058 12.683 1.00 97.12 85 GLY A C 1
ATOM 689 O O . GLY A 1 85 ? 1.747 -10.512 12.628 1.00 97.12 85 GLY A O 1
ATOM 690 N N . LYS A 1 86 ? 0.131 -9.223 11.747 1.00 96.38 86 LYS A N 1
ATOM 691 C CA . LYS A 1 86 ? 0.915 -8.785 10.596 1.00 96.38 86 LYS A CA 1
ATOM 692 C C . LYS A 1 86 ? 1.827 -7.641 11.021 1.00 96.38 86 LYS A C 1
ATOM 694 O O . LYS A 1 86 ? 1.367 -6.615 11.512 1.00 96.38 86 LYS A O 1
ATOM 699 N N . LYS A 1 87 ? 3.133 -7.813 10.824 1.00 95.19 87 LYS A N 1
ATOM 700 C CA . LYS A 1 87 ? 4.127 -6.787 11.144 1.00 95.19 87 LYS A CA 1
ATOM 701 C C . LYS A 1 87 ? 4.370 -5.877 9.937 1.00 95.19 87 LYS A C 1
ATOM 703 O O . LYS A 1 87 ? 4.995 -6.315 8.975 1.00 95.19 87 LYS A O 1
ATOM 708 N N . GLY A 1 88 ? 3.946 -4.619 10.049 1.00 95.06 88 GLY A N 1
ATOM 709 C CA . GLY A 1 88 ? 4.123 -3.597 9.016 1.00 95.06 88 GLY A CA 1
ATOM 710 C C . GLY A 1 88 ? 3.315 -3.863 7.742 1.00 95.06 88 GLY A C 1
ATOM 711 O O . GLY A 1 88 ? 2.544 -4.821 7.653 1.00 95.06 88 GLY A O 1
ATOM 712 N N . TRP A 1 89 ? 3.513 -2.997 6.752 1.00 97.69 89 TRP A N 1
ATOM 713 C CA . TRP A 1 89 ? 2.842 -3.051 5.454 1.00 97.69 89 TRP A CA 1
ATOM 714 C C . TRP A 1 89 ? 3.481 -4.043 4.478 1.00 97.69 89 TRP A C 1
ATOM 716 O O . TRP A 1 89 ? 4.692 -4.282 4.504 1.00 97.69 89 TRP A O 1
ATOM 726 N N . THR A 1 90 ? 2.683 -4.565 3.546 1.00 98.19 90 THR A N 1
ATOM 727 C CA . THR A 1 90 ? 3.197 -5.122 2.290 1.00 98.19 90 THR A CA 1
ATOM 728 C C . THR A 1 90 ? 3.926 -4.020 1.513 1.00 98.19 90 THR A C 1
ATOM 730 O O . THR A 1 90 ? 3.406 -2.919 1.338 1.00 98.19 90 THR A O 1
ATOM 733 N N . ASN A 1 91 ? 5.148 -4.298 1.052 1.00 97.69 91 ASN A N 1
ATOM 734 C CA . ASN A 1 91 ? 5.924 -3.322 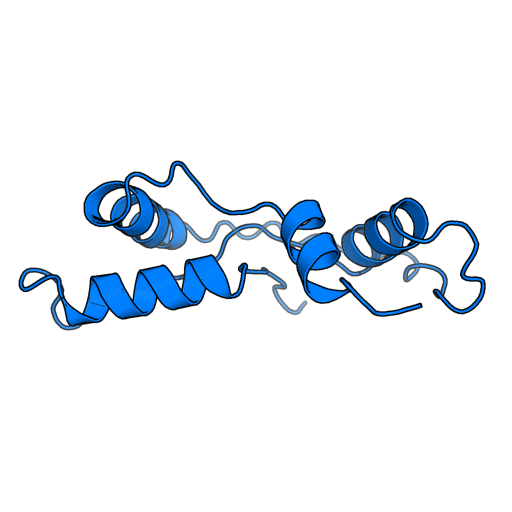0.285 1.00 97.69 91 ASN A CA 1
ATOM 735 C C . ASN A 1 91 ? 5.432 -3.204 -1.172 1.00 97.69 91 ASN A C 1
ATOM 737 O O . ASN A 1 91 ? 4.765 -4.099 -1.691 1.00 97.69 91 ASN A O 1
ATOM 741 N N . LEU A 1 92 ? 5.804 -2.104 -1.836 1.00 97.69 92 LEU A N 1
ATOM 742 C CA . LEU A 1 92 ? 5.335 -1.769 -3.183 1.00 97.69 92 LEU A CA 1
ATOM 743 C C . LEU A 1 92 ? 5.669 -2.855 -4.213 1.00 97.69 92 LEU A C 1
ATOM 745 O O . LEU A 1 92 ? 4.819 -3.215 -5.020 1.00 97.69 92 LEU A O 1
ATOM 749 N N . GLU A 1 93 ? 6.888 -3.402 -4.171 1.00 98.19 93 GLU A N 1
ATOM 750 C CA . GLU A 1 93 ? 7.324 -4.433 -5.119 1.00 98.19 93 GLU A CA 1
ATOM 751 C C . GLU A 1 93 ? 6.489 -5.710 -4.995 1.00 98.19 93 GLU A C 1
ATOM 753 O O . GLU A 1 93 ? 6.054 -6.250 -6.009 1.00 98.19 93 GLU A O 1
ATOM 758 N N . ALA A 1 94 ? 6.220 -6.162 -3.769 1.00 98.31 94 ALA A N 1
ATOM 759 C CA . ALA A 1 94 ? 5.379 -7.327 -3.518 1.00 98.31 94 ALA A CA 1
ATOM 760 C C . ALA A 1 94 ? 3.928 -7.085 -3.962 1.00 98.31 94 ALA A C 1
ATOM 762 O O . ALA A 1 94 ? 3.335 -7.958 -4.592 1.00 98.31 94 ALA A O 1
ATOM 763 N N . SER A 1 95 ? 3.387 -5.893 -3.687 1.00 98.38 95 SER A N 1
ATOM 764 C CA . SER A 1 95 ? 2.026 -5.526 -4.090 1.00 98.38 95 SER A CA 1
ATOM 765 C C . SER A 1 95 ? 1.875 -5.485 -5.615 1.00 98.38 95 SER A C 1
ATOM 767 O O . SER A 1 95 ? 0.959 -6.091 -6.169 1.00 98.38 95 SER A O 1
ATOM 769 N N . ILE A 1 96 ? 2.828 -4.863 -6.322 1.00 98.00 96 ILE A N 1
ATOM 770 C CA . ILE A 1 96 ? 2.850 -4.848 -7.792 1.00 98.00 96 ILE A CA 1
ATOM 771 C C . ILE A 1 96 ? 3.008 -6.266 -8.340 1.00 98.00 96 ILE A C 1
ATOM 773 O O . ILE A 1 96 ? 2.274 -6.638 -9.250 1.00 98.00 96 ILE A O 1
ATOM 777 N N . ALA A 1 97 ? 3.934 -7.063 -7.795 1.00 98.00 97 ALA A N 1
ATOM 778 C CA . ALA A 1 97 ? 4.174 -8.429 -8.254 1.00 98.00 97 ALA A CA 1
ATOM 779 C C . ALA A 1 97 ? 2.912 -9.298 -8.172 1.00 98.00 97 ALA A C 1
ATOM 781 O O . ALA A 1 97 ? 2.615 -10.006 -9.132 1.00 98.00 97 ALA A O 1
ATOM 782 N N . ALA A 1 98 ? 2.160 -9.199 -7.073 1.00 97.88 98 ALA A N 1
ATOM 783 C CA . ALA A 1 98 ? 0.874 -9.872 -6.922 1.00 97.88 98 ALA A CA 1
ATOM 784 C C . ALA A 1 98 ? -0.184 -9.315 -7.894 1.00 97.88 98 ALA A C 1
ATOM 786 O O . ALA A 1 98 ? -0.894 -10.077 -8.542 1.00 97.88 98 ALA A O 1
ATOM 787 N N . GLY A 1 99 ? -0.260 -7.990 -8.055 1.00 96.44 99 GLY A N 1
ATOM 788 C CA . GLY A 1 99 ? -1.241 -7.338 -8.931 1.00 96.44 99 GLY A CA 1
ATOM 789 C C . GLY A 1 99 ? -1.070 -7.625 -10.428 1.00 96.44 99 GLY A C 1
ATOM 790 O O . GLY A 1 99 ? -2.030 -7.494 -11.185 1.00 96.44 99 GLY A O 1
ATOM 791 N N . ILE A 1 100 ? 0.128 -8.023 -10.863 1.00 95.69 100 ILE A N 1
ATOM 792 C CA . ILE A 1 100 ? 0.428 -8.411 -12.254 1.00 95.69 100 ILE A CA 1
ATOM 793 C C . ILE A 1 100 ? 0.604 -9.927 -12.423 1.00 95.69 100 ILE A C 1
ATOM 795 O O . ILE A 1 100 ? 1.104 -10.396 -13.449 1.00 95.69 100 ILE A O 1
ATOM 799 N N . GLU A 1 101 ? 0.259 -10.721 -11.413 1.00 94.81 101 GLU A N 1
ATOM 800 C CA . GLU A 1 101 ? 0.285 -12.171 -11.548 1.00 94.81 101 GLU A CA 1
ATOM 801 C C . GLU A 1 101 ? -0.699 -12.612 -12.646 1.00 94.81 101 GLU A C 1
ATOM 803 O O . GLU A 1 101 ? -1.843 -12.163 -12.707 1.00 94.81 101 GLU A O 1
ATOM 808 N N . GLY A 1 102 ? -0.239 -13.472 -13.559 1.00 90.06 102 GLY A N 1
ATOM 809 C CA . GLY A 1 102 ? -1.054 -13.951 -14.680 1.00 90.06 102 GLY A CA 1
ATOM 810 C C . GLY A 1 102 ? -1.235 -12.957 -15.833 1.00 90.06 102 GLY A C 1
ATOM 811 O O . GLY A 1 102 ? -2.000 -13.252 -16.752 1.00 90.06 102 GLY A O 1
ATOM 812 N N . THR A 1 103 ? -0.541 -11.813 -15.818 1.00 82.50 103 THR A N 1
ATOM 813 C CA . THR A 1 103 ? -0.435 -10.920 -16.979 1.00 82.50 103 THR A CA 1
ATOM 814 C C . THR A 1 103 ? 0.951 -11.034 -17.625 1.00 82.50 103 THR A C 1
ATOM 816 O O . THR A 1 103 ? 1.988 -10.931 -16.951 1.00 82.50 103 THR A O 1
ATOM 819 N N . ASP A 1 104 ? 0.945 -11.289 -18.937 1.00 66.94 104 ASP A N 1
ATOM 820 C CA . ASP A 1 104 ? 2.124 -11.339 -19.814 1.00 66.94 104 ASP A CA 1
ATOM 821 C C . ASP A 1 104 ? 2.290 -10.023 -20.589 1.00 66.94 104 ASP A C 1
ATOM 823 O O . ASP A 1 104 ? 1.284 -9.540 -21.164 1.00 66.94 104 ASP A O 1
#

Secondary structure (DSSP, 8-state):
----EE--HHHHHHHHHHHHH-TT--S-------EE--HHHHHHHHHHH-TT-TTSPPPPTT--------TTHHHHHHHHHHHH---SPPPHHHHHHHHTTT--

pLDDT: mean 93.23, std 8.17, range [47.72, 98.44]

Radius of gyration: 16.03 Å; chains: 1; bounding box: 28×32×45 Å